Protein AF-A0A6A8VMZ5-F1 (afdb_monomer)

Sequence (49 aa):
MAYSIDFRKKVLSYCERTGSITEASHVFQISRNTIYGWLKLKEKTGELN

Organism: Streptococcus pneumoniae (NCBI:txid1313)

Secondary structure (DSSP, 8-state):
-PPPHHHHHHHHHHHHHHS-HHHHHHHHT--HHHHHHHHHHHHHHSS--

InterPro domains:
  IPR002622 Transposase, Synechocystis PCC 6803 [PF01710] (1-44)
  IPR009057 Homedomain-like superfamily [SSF46689] (2-47)

Solvent-accessible surface area (backbone atoms only — not comparable to full-atom values): 2948 Å² total; per-residue (Å²): 135,85,78,54,56,67,57,54,50,53,50,49,55,48,23,70,74,68,74,33,56,67,58,41,20,65,75,68,74,43,59,55,66,58,54,51,51,50,51,53,39,30,72,74,64,75,45,74,127

Radius of gyration: 9.88 Å; Cα contacts (8 Å, |Δi|>4): 33; chains: 1; bounding box: 25×23×19 Å

Foldseek 3Di:
DDDDQVLLVVLVVVCVVVVDLPVSCVVVVHDSVVNVVQVVVCVVPVGRD

Structure (mmCIF, N/CA/C/O backbone):
data_AF-A0A6A8VMZ5-F1
#
_entry.id   AF-A0A6A8VMZ5-F1
#
loop_
_atom_site.group_PDB
_atom_site.id
_atom_site.type_symbol
_atom_site.label_atom_id
_atom_site.label_alt_id
_atom_site.label_comp_id
_atom_site.label_asym_id
_atom_site.label_entity_id
_atom_site.label_seq_id
_atom_site.pdbx_PDB_ins_code
_atom_site.Cartn_x
_atom_site.Cartn_y
_atom_site.Cartn_z
_atom_site.occupancy
_atom_site.B_iso_or_equiv
_atom_site.auth_seq_id
_atom_site.auth_comp_id
_atom_site.auth_asym_id
_atom_site.auth_atom_id
_atom_site.pdbx_PDB_model_num
ATOM 1 N N . MET A 1 1 ? 14.243 -1.962 2.596 1.00 60.28 1 MET A N 1
ATOM 2 C CA . MET A 1 1 ? 13.845 -1.679 1.199 1.00 60.28 1 MET A CA 1
ATOM 3 C C . MET A 1 1 ? 12.742 -0.641 1.190 1.00 60.28 1 MET A C 1
ATOM 5 O O . MET A 1 1 ? 11.657 -0.921 1.686 1.00 60.28 1 MET A O 1
ATOM 9 N N . ALA A 1 2 ? 13.029 0.557 0.687 1.00 78.19 2 ALA A N 1
ATOM 10 C CA . ALA A 1 2 ? 12.013 1.586 0.505 1.00 78.19 2 ALA A CA 1
ATOM 11 C C . ALA A 1 2 ? 11.408 1.433 -0.895 1.00 78.19 2 ALA A C 1
ATOM 13 O O . ALA A 1 2 ? 12.109 1.555 -1.895 1.00 78.19 2 ALA A O 1
ATOM 14 N N . TYR A 1 3 ? 10.115 1.129 -0.964 1.00 87.75 3 TYR A N 1
ATOM 15 C CA . TYR A 1 3 ? 9.370 1.169 -2.221 1.00 87.75 3 TYR A CA 1
ATOM 16 C C . TYR A 1 3 ? 9.089 2.628 -2.583 1.00 87.75 3 TYR A C 1
ATOM 18 O O . TYR A 1 3 ? 8.735 3.403 -1.686 1.00 87.75 3 TYR A O 1
ATOM 26 N N . SER A 1 4 ? 9.214 2.987 -3.862 1.00 91.31 4 SER A N 1
ATOM 27 C CA . SER A 1 4 ? 8.894 4.337 -4.338 1.00 91.31 4 SER A CA 1
ATOM 28 C C . SER A 1 4 ? 7.417 4.665 -4.114 1.00 91.31 4 SER A C 1
ATOM 30 O O . SER A 1 4 ? 6.560 3.779 -4.154 1.00 91.31 4 SER A O 1
ATOM 32 N N . ILE A 1 5 ? 7.112 5.944 -3.889 1.00 89.75 5 ILE A N 1
ATOM 33 C CA . ILE A 1 5 ? 5.739 6.420 -3.663 1.00 89.75 5 ILE A CA 1
ATOM 34 C C . ILE A 1 5 ? 4.832 6.036 -4.839 1.00 89.75 5 ILE A C 1
ATOM 36 O O . ILE A 1 5 ? 3.724 5.543 -4.624 1.00 89.75 5 ILE A O 1
ATOM 40 N N . ASP A 1 6 ? 5.319 6.168 -6.073 1.00 91.75 6 ASP A N 1
ATOM 41 C CA . ASP A 1 6 ? 4.556 5.812 -7.273 1.00 91.75 6 ASP A CA 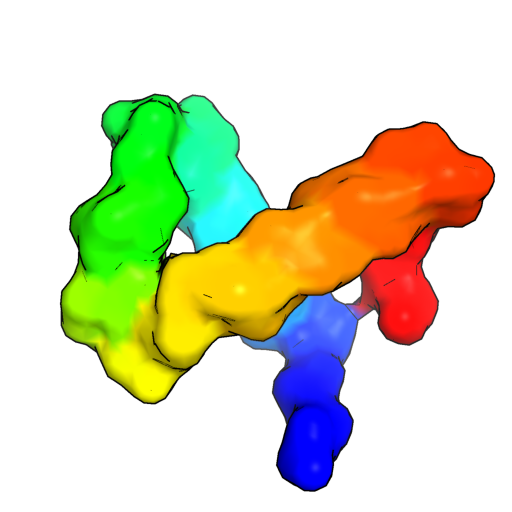1
ATOM 42 C C . ASP A 1 6 ? 4.205 4.325 -7.317 1.00 91.75 6 ASP A C 1
ATOM 44 O O . ASP A 1 6 ? 3.083 3.954 -7.667 1.00 91.75 6 ASP A O 1
ATOM 48 N N . PHE A 1 7 ? 5.129 3.459 -6.890 1.00 93.25 7 PHE A N 1
ATOM 49 C CA . PHE A 1 7 ? 4.863 2.028 -6.802 1.00 93.25 7 PHE A CA 1
ATOM 50 C C . PHE A 1 7 ? 3.787 1.723 -5.757 1.00 93.25 7 PHE A C 1
ATOM 52 O O . PHE A 1 7 ? 2.845 0.984 -6.045 1.00 93.25 7 PHE A O 1
ATOM 59 N N . ARG A 1 8 ? 3.868 2.339 -4.569 1.00 92.62 8 ARG A N 1
ATOM 60 C CA . ARG A 1 8 ? 2.849 2.177 -3.516 1.00 92.62 8 ARG A CA 1
ATOM 61 C C . ARG A 1 8 ? 1.473 2.631 -4.003 1.00 92.62 8 ARG A C 1
ATOM 63 O O . ARG A 1 8 ? 0.498 1.905 -3.828 1.00 92.62 8 ARG A O 1
ATOM 70 N N . LYS A 1 9 ? 1.397 3.790 -4.668 1.00 92.75 9 LYS A N 1
ATOM 71 C CA . LYS A 1 9 ? 0.157 4.316 -5.264 1.00 92.75 9 LYS A CA 1
ATOM 72 C C . LYS A 1 9 ? -0.414 3.366 -6.316 1.00 92.75 9 LYS A C 1
ATOM 74 O O . LYS A 1 9 ? -1.609 3.086 -6.286 1.00 92.75 9 LYS A O 1
ATOM 79 N N . LYS A 1 10 ? 0.429 2.817 -7.198 1.00 94.69 10 LYS A N 1
ATOM 80 C CA . LYS A 1 10 ? 0.012 1.843 -8.220 1.00 94.69 10 LYS A CA 1
ATOM 81 C C . LYS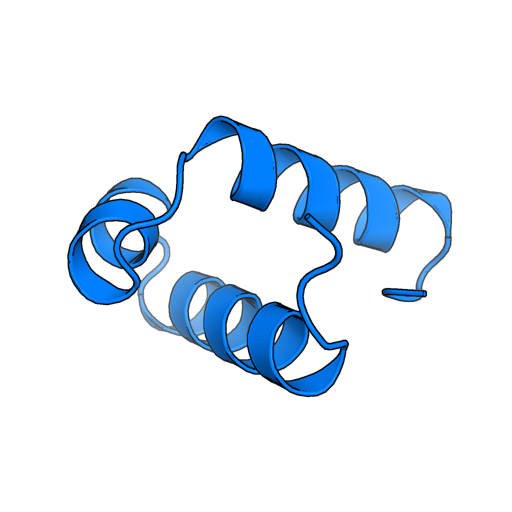 A 1 10 ? -0.583 0.578 -7.600 1.00 94.69 10 LYS A C 1
ATOM 83 O O . LYS A 1 10 ? -1.639 0.127 -8.036 1.00 94.69 10 LYS A O 1
ATOM 88 N N . VAL A 1 11 ? 0.069 0.024 -6.577 1.00 94.25 11 VAL A N 1
ATOM 89 C CA . VAL A 1 11 ? -0.420 -1.161 -5.856 1.00 94.25 11 VAL A CA 1
ATOM 90 C C . VAL A 1 11 ? -1.762 -0.877 -5.190 1.00 94.25 11 VAL A C 1
ATOM 92 O O . VAL A 1 11 ? -2.687 -1.677 -5.309 1.00 94.25 11 VAL A O 1
ATOM 95 N N . LEU A 1 12 ? -1.886 0.252 -4.493 1.00 92.25 12 LEU A N 1
ATOM 96 C CA . LEU A 1 12 ? -3.115 0.587 -3.779 1.00 92.25 12 LEU A CA 1
ATOM 97 C C . LEU A 1 12 ? -4.274 0.880 -4.731 1.00 92.25 12 LEU A C 1
ATOM 99 O O . LEU A 1 12 ? -5.367 0.380 -4.502 1.00 92.25 12 LEU A O 1
ATOM 103 N N . SER A 1 13 ? -4.026 1.574 -5.842 1.00 93.81 13 SER A N 1
ATOM 104 C CA . SER A 1 13 ? -5.029 1.761 -6.896 1.00 93.81 13 SER A CA 1
ATOM 105 C C . SER A 1 13 ? -5.477 0.425 -7.503 1.00 93.81 13 SER A C 1
ATOM 107 O O . SER A 1 13 ? -6.663 0.227 -7.766 1.00 93.81 13 SER A O 1
ATOM 109 N N . TYR A 1 14 ? -4.560 -0.536 -7.670 1.00 95.12 14 TYR A N 1
ATOM 110 C CA . TYR A 1 14 ? -4.931 -1.890 -8.081 1.00 95.12 14 TYR A CA 1
ATOM 111 C C . TYR A 1 14 ? -5.826 -2.571 -7.039 1.00 95.12 14 TYR A C 1
ATOM 113 O O . TYR A 1 14 ? -6.843 -3.146 -7.415 1.00 95.12 14 TYR A O 1
ATOM 121 N N . CYS A 1 15 ? -5.484 -2.467 -5.750 1.00 92.50 15 CYS A N 1
ATOM 122 C CA . CYS A 1 15 ? -6.292 -3.015 -4.658 1.00 92.50 15 CYS A CA 1
ATOM 123 C C . CYS A 1 15 ? -7.695 -2.396 -4.615 1.00 92.50 15 CYS A C 1
ATOM 125 O O . CYS A 1 15 ? -8.661 -3.118 -4.406 1.00 92.50 15 CYS A O 1
ATOM 127 N N . GLU A 1 16 ? -7.820 -1.084 -4.830 1.00 89.94 16 GLU A N 1
ATOM 128 C CA . GLU A 1 16 ? -9.110 -0.380 -4.882 1.00 89.94 16 GLU A CA 1
ATOM 129 C C . GLU A 1 16 ? -9.955 -0.833 -6.081 1.00 89.94 16 GLU A C 1
ATOM 131 O O . GLU A 1 16 ? -11.169 -0.971 -5.964 1.00 89.94 16 GLU A O 1
ATOM 136 N N . ARG A 1 17 ? -9.318 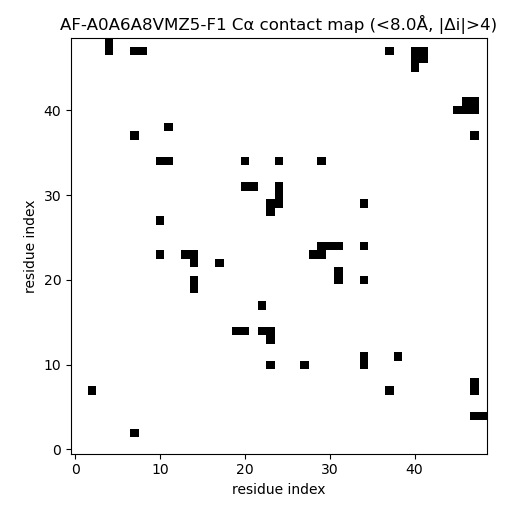-1.124 -7.223 1.00 93.12 17 ARG A N 1
ATOM 137 C CA . ARG A 1 17 ? -10.002 -1.588 -8.438 1.00 93.12 17 ARG A CA 1
ATOM 138 C C . ARG A 1 17 ? -10.463 -3.044 -8.360 1.00 93.12 17 ARG A C 1
ATOM 140 O O . ARG A 1 17 ? -11.521 -3.358 -8.893 1.00 93.12 17 ARG A O 1
ATOM 147 N N . THR A 1 18 ? -9.669 -3.938 -7.768 1.00 92.25 18 THR A N 1
ATOM 148 C CA . THR A 1 18 ? -10.004 -5.374 -7.684 1.00 92.25 18 THR A CA 1
ATOM 149 C C . THR A 1 18 ? -10.692 -5.765 -6.380 1.00 92.25 18 THR A C 1
ATOM 151 O O . THR A 1 18 ? -11.283 -6.836 -6.299 1.00 92.25 18 THR A O 1
ATOM 154 N N . GLY A 1 19 ? -10.588 -4.937 -5.337 1.00 89.31 19 GLY A N 1
ATOM 155 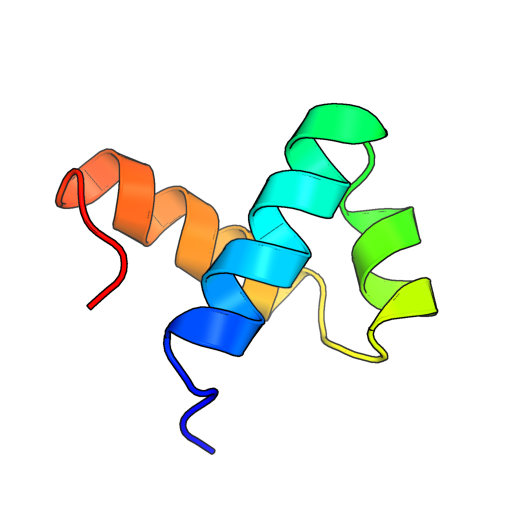C CA . GLY A 1 19 ? -11.032 -5.267 -3.982 1.00 89.31 19 GLY A CA 1
ATOM 156 C C . GLY A 1 19 ? -10.190 -6.351 -3.295 1.00 89.31 19 GLY A C 1
ATOM 157 O O . GLY A 1 19 ? -10.555 -6.809 -2.215 1.00 89.31 19 GLY A O 1
ATOM 158 N N . SER A 1 20 ? -9.070 -6.784 -3.894 1.00 92.25 20 SER A N 1
ATOM 159 C CA . SER A 1 20 ? -8.299 -7.943 -3.430 1.00 92.25 20 SER A CA 1
ATOM 160 C C . SER A 1 20 ? -6.823 -7.623 -3.197 1.00 92.25 20 SER A C 1
ATOM 162 O O . SER A 1 20 ? -6.013 -7.525 -4.121 1.00 92.25 20 SER A O 1
ATOM 164 N N . ILE A 1 21 ? -6.446 -7.545 -1.917 1.00 93.88 21 ILE A N 1
ATOM 165 C CA . ILE A 1 21 ? -5.046 -7.404 -1.476 1.00 93.88 21 ILE A CA 1
ATOM 166 C C . ILE A 1 21 ? -4.242 -8.673 -1.780 1.00 93.88 21 ILE A C 1
ATOM 168 O O . ILE A 1 21 ? -3.055 -8.601 -2.099 1.00 93.88 21 ILE A O 1
ATOM 172 N N . THR A 1 22 ? -4.873 -9.846 -1.685 1.00 94.75 22 THR A N 1
ATOM 173 C CA . THR A 1 22 ? -4.226 -11.124 -2.003 1.00 94.75 22 THR A CA 1
ATOM 174 C C . THR A 1 22 ? -3.807 -11.155 -3.465 1.00 94.75 22 THR A C 1
ATOM 1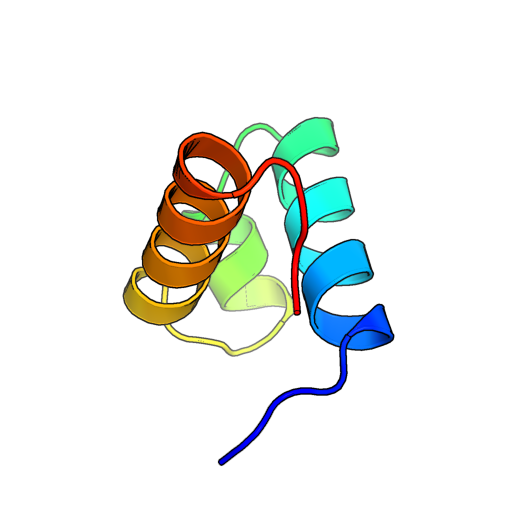76 O O . THR A 1 22 ? -2.659 -11.466 -3.766 1.00 94.75 22 THR A O 1
ATOM 179 N N . GLU A 1 23 ? -4.693 -10.747 -4.370 1.00 95.00 23 GLU A N 1
ATOM 180 C CA . GLU A 1 23 ? -4.373 -10.675 -5.793 1.00 95.00 23 GLU A CA 1
ATOM 181 C C . GLU A 1 23 ? -3.266 -9.653 -6.071 1.00 95.00 23 GLU A C 1
ATOM 183 O O . GLU A 1 23 ? -2.297 -9.971 -6.756 1.00 95.00 23 GLU A O 1
ATOM 188 N N . ALA A 1 24 ? -3.334 -8.463 -5.465 1.00 95.56 24 ALA A N 1
ATOM 189 C CA . ALA A 1 24 ? -2.273 -7.466 -5.585 1.00 95.56 24 ALA A CA 1
ATOM 190 C C . ALA A 1 24 ? -0.914 -7.990 -5.084 1.00 95.56 24 ALA A C 1
ATOM 192 O O . ALA A 1 24 ? 0.118 -7.742 -5.703 1.00 95.56 24 ALA A O 1
ATOM 193 N N . SER A 1 25 ? -0.897 -8.766 -4.000 1.00 95.81 25 SER A N 1
ATOM 194 C CA . SER A 1 25 ? 0.319 -9.409 -3.495 1.00 95.81 25 SER A CA 1
ATOM 195 C C . SER A 1 25 ? 0.931 -10.363 -4.526 1.00 95.81 25 SER A C 1
ATOM 197 O O . SER A 1 25 ? 2.141 -10.311 -4.743 1.00 95.81 25 SER A O 1
ATOM 199 N N . HIS A 1 26 ? 0.111 -11.160 -5.217 1.00 95.75 26 HIS A N 1
ATOM 200 C CA . HIS A 1 26 ? 0.575 -12.050 -6.285 1.00 95.75 26 HIS A CA 1
ATOM 201 C C . HIS A 1 26 ? 1.025 -11.293 -7.543 1.00 95.75 26 HIS A C 1
ATOM 203 O O . HIS A 1 26 ? 2.068 -11.616 -8.108 1.00 95.75 26 HIS A O 1
ATOM 209 N N . VAL A 1 27 ? 0.285 -10.268 -7.971 1.00 95.38 27 VAL A N 1
ATOM 210 C CA . VAL A 1 27 ? 0.594 -9.491 -9.185 1.00 95.38 27 VAL A CA 1
ATOM 211 C C . VAL A 1 27 ? 1.871 -8.672 -9.020 1.00 95.38 27 VAL A C 1
ATOM 213 O O . VAL A 1 27 ? 2.712 -8.643 -9.915 1.00 95.38 27 VAL A O 1
ATOM 216 N N . PHE A 1 28 ? 2.036 -8.016 -7.872 1.00 93.88 28 PHE A N 1
ATOM 217 C CA . PHE A 1 28 ? 3.171 -7.131 -7.610 1.00 93.88 28 PHE A CA 1
ATOM 218 C C . PHE A 1 28 ? 4.323 -7.817 -6.872 1.00 93.88 28 PHE A C 1
ATOM 220 O O . PHE A 1 28 ? 5.335 -7.168 -6.619 1.00 93.88 28 PHE A O 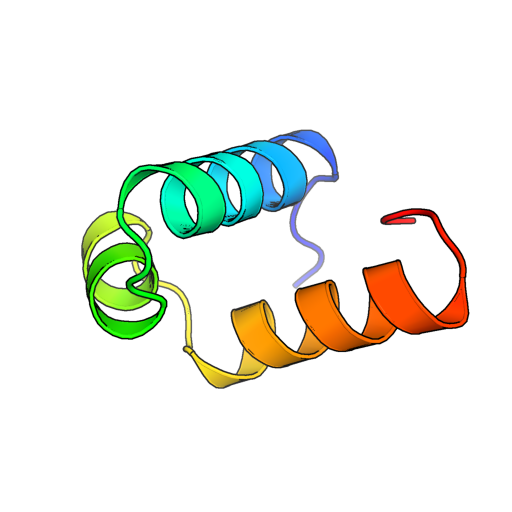1
ATOM 227 N N . GLN A 1 29 ? 4.184 -9.106 -6.536 1.00 94.75 29 GLN A N 1
ATOM 228 C CA . GLN A 1 29 ? 5.195 -9.905 -5.831 1.00 94.75 29 GLN A CA 1
ATOM 229 C C . GLN A 1 29 ? 5.676 -9.231 -4.533 1.00 94.75 29 GLN A C 1
ATOM 231 O O . GLN A 1 29 ? 6.862 -9.197 -4.207 1.00 94.75 29 GLN A O 1
ATOM 236 N N . ILE A 1 30 ? 4.731 -8.669 -3.779 1.00 94.31 30 ILE A N 1
ATOM 237 C CA . ILE A 1 30 ? 4.978 -8.018 -2.487 1.00 94.31 30 ILE A CA 1
ATOM 238 C C . ILE A 1 30 ? 4.167 -8.690 -1.396 1.00 94.31 30 ILE A C 1
ATOM 240 O O . ILE A 1 30 ? 3.097 -9.238 -1.648 1.00 94.31 30 ILE A O 1
ATOM 244 N N . SER A 1 31 ? 4.642 -8.624 -0.155 1.00 94.25 31 SER A N 1
ATOM 245 C CA . SER A 1 31 ? 3.909 -9.230 0.953 1.00 94.25 31 SER A CA 1
ATOM 246 C C . SER A 1 31 ? 2.593 -8.490 1.221 1.00 94.25 31 SER A C 1
ATOM 248 O O . SER A 1 31 ? 2.543 -7.257 1.220 1.00 94.25 31 SER A O 1
ATOM 250 N N . ARG A 1 32 ? 1.531 -9.239 1.539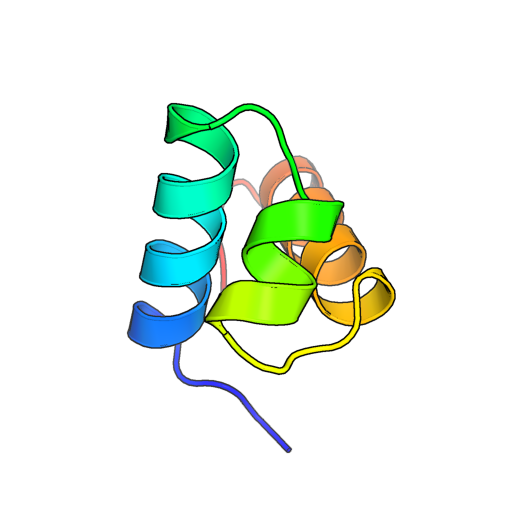 1.00 94.56 32 ARG A N 1
ATOM 251 C CA . ARG A 1 32 ? 0.253 -8.662 1.993 1.00 94.56 32 ARG A CA 1
ATOM 252 C C . ARG A 1 32 ? 0.441 -7.740 3.201 1.00 94.56 32 ARG A C 1
ATOM 254 O O . ARG A 1 32 ? -0.201 -6.701 3.274 1.00 94.56 32 ARG A O 1
ATOM 261 N N . ASN A 1 33 ? 1.362 -8.077 4.110 1.00 94.62 33 ASN A N 1
ATOM 262 C CA . ASN A 1 33 ? 1.669 -7.262 5.288 1.00 94.62 33 ASN A CA 1
ATOM 263 C C . ASN A 1 33 ? 2.182 -5.861 4.911 1.00 94.6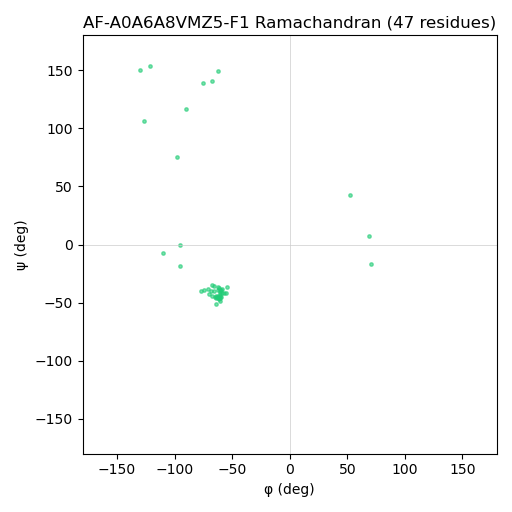2 33 ASN A C 1
ATOM 265 O O . ASN A 1 33 ? 1.794 -4.869 5.519 1.00 94.62 33 ASN A O 1
ATOM 269 N N . THR A 1 34 ? 3.004 -5.766 3.864 1.00 93.44 34 THR A N 1
ATOM 270 C CA . THR A 1 34 ? 3.466 -4.482 3.323 1.00 93.44 34 THR A CA 1
ATOM 271 C C . THR A 1 34 ? 2.295 -3.645 2.803 1.00 93.44 34 THR A C 1
ATOM 273 O O . THR A 1 34 ? 2.210 -2.460 3.117 1.00 93.44 34 THR A O 1
ATOM 276 N N . ILE A 1 35 ? 1.367 -4.264 2.066 1.00 94.00 35 ILE A N 1
ATOM 277 C CA . ILE A 1 35 ? 0.173 -3.587 1.536 1.00 94.00 35 ILE A CA 1
ATOM 278 C C . ILE A 1 35 ? -0.725 -3.096 2.680 1.00 94.00 35 IL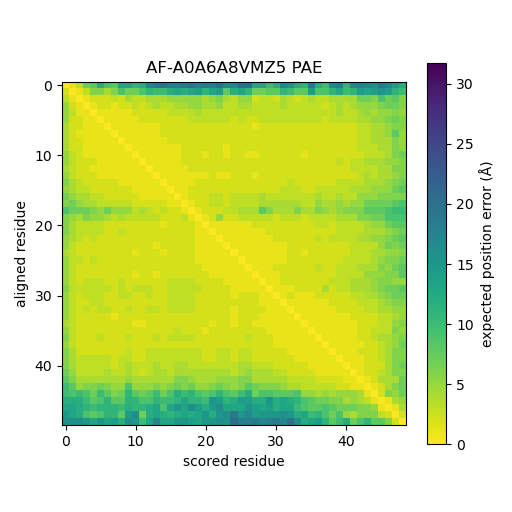E A C 1
ATOM 280 O O . ILE A 1 35 ? -1.134 -1.936 2.682 1.00 94.00 35 ILE A O 1
ATOM 284 N N . TYR A 1 36 ? -0.974 -3.936 3.691 1.00 93.38 36 TYR A N 1
ATOM 285 C CA . TYR A 1 36 ? -1.708 -3.535 4.896 1.00 93.38 36 TYR A CA 1
ATOM 286 C C . TYR A 1 36 ? -1.021 -2.384 5.637 1.00 93.38 36 TYR A C 1
ATOM 288 O O . TYR A 1 36 ? -1.693 -1.466 6.102 1.00 93.38 36 TYR A O 1
ATOM 296 N N . GLY A 1 37 ? 0.312 -2.388 5.706 1.00 92.44 37 GLY A N 1
ATOM 297 C CA . GLY A 1 37 ? 1.087 -1.285 6.269 1.00 92.44 37 GLY A CA 1
ATOM 298 C C . GLY A 1 37 ? 0.843 0.038 5.539 1.00 92.44 37 GLY A C 1
ATOM 299 O O . GLY A 1 37 ? 0.671 1.067 6.188 1.00 92.44 37 GLY A O 1
ATOM 300 N N . TRP A 1 38 ? 0.764 0.020 4.206 1.00 92.44 38 TRP A N 1
ATOM 301 C CA . TRP A 1 38 ? 0.469 1.217 3.413 1.00 92.44 38 TRP A CA 1
ATOM 302 C C . TRP A 1 38 ? -0.976 1.686 3.544 1.00 92.44 38 TRP A C 1
ATOM 304 O O . TRP A 1 38 ? -1.203 2.889 3.619 1.00 92.44 38 TRP A O 1
ATOM 314 N N . LEU A 1 39 ? -1.940 0.766 3.615 1.00 89.25 39 LEU A N 1
ATOM 315 C CA . LEU A 1 39 ? -3.341 1.108 3.878 1.00 89.25 39 LEU A CA 1
ATOM 316 C C . LEU A 1 39 ? -3.491 1.792 5.237 1.00 89.25 39 LEU A C 1
ATOM 318 O O . LEU A 1 39 ? -4.050 2.880 5.321 1.00 89.25 39 LEU A O 1
ATOM 322 N N . LYS A 1 40 ? -2.895 1.209 6.281 1.00 90.50 40 LYS A N 1
ATOM 323 C CA . LYS A 1 40 ? -2.908 1.783 7.630 1.00 90.50 40 LYS A CA 1
ATOM 324 C C . LYS A 1 40 ? -2.203 3.138 7.692 1.00 90.50 40 LYS A C 1
ATOM 326 O O . LYS A 1 40 ? -2.626 4.017 8.436 1.00 90.50 40 LYS A O 1
ATOM 331 N N . LEU A 1 41 ? -1.124 3.312 6.926 1.00 88.88 41 LEU A N 1
ATOM 332 C CA . LEU A 1 41 ? -0.452 4.603 6.799 1.00 88.88 41 LEU A CA 1
ATOM 333 C C . LEU A 1 41 ? -1.386 5.625 6.138 1.00 88.88 41 LEU A C 1
ATOM 335 O O . LEU A 1 41 ? -1.634 6.663 6.735 1.00 88.88 41 LEU A O 1
ATOM 339 N N . LYS A 1 42 ? -1.988 5.291 4.989 1.00 86.19 42 LYS A N 1
ATOM 340 C CA . LYS A 1 42 ? -2.960 6.145 4.285 1.00 86.19 42 LYS A CA 1
ATOM 341 C C . LYS A 1 42 ? -4.132 6.551 5.188 1.00 86.19 42 LYS A C 1
ATOM 343 O O . LYS A 1 42 ? -4.510 7.715 5.178 1.00 86.19 42 LYS A O 1
ATOM 348 N N . GLU A 1 43 ? -4.670 5.637 5.993 1.00 86.38 43 GLU A N 1
ATOM 349 C CA . GLU A 1 43 ? -5.731 5.948 6.964 1.00 86.38 43 GLU A CA 1
ATOM 350 C C . GLU A 1 43 ? -5.257 6.884 8.084 1.00 86.38 43 GLU A C 1
ATOM 352 O O . GLU A 1 43 ? -5.990 7.782 8.491 1.00 86.38 43 GLU A O 1
ATOM 357 N N . LYS A 1 44 ? -4.032 6.692 8.588 1.00 85.69 44 LYS A N 1
ATOM 358 C CA . LYS A 1 44 ? -3.499 7.465 9.717 1.00 85.69 44 LYS A CA 1
ATOM 359 C C . LYS A 1 44 ? -3.047 8.871 9.323 1.00 85.69 44 LYS A C 1
ATOM 361 O O . LYS A 1 44 ? -3.218 9.798 10.108 1.00 85.69 44 LYS A O 1
ATOM 366 N N . THR A 1 45 ? -2.407 9.018 8.167 1.00 80.12 45 THR A N 1
ATOM 367 C CA . THR A 1 45 ? -1.768 10.273 7.741 1.00 80.12 45 THR A CA 1
ATOM 368 C C . THR A 1 45 ? -2.487 10.953 6.583 1.00 80.12 45 THR A C 1
ATOM 370 O O . THR A 1 45 ? -2.092 12.049 6.209 1.00 80.12 45 THR A O 1
ATOM 373 N N . GLY A 1 46 ? -3.492 10.321 5.967 1.00 75.19 46 GLY A N 1
ATOM 374 C CA . GLY A 1 46 ? -4.116 10.790 4.721 1.00 75.19 46 GLY A CA 1
ATOM 375 C C . GLY A 1 46 ? -3.216 10.646 3.484 1.00 75.19 46 GLY A C 1
ATOM 376 O O . GLY A 1 46 ? -3.701 10.646 2.355 1.00 75.19 46 GLY A O 1
ATOM 377 N N . GLU A 1 47 ? -1.909 10.463 3.688 1.00 71.56 47 GLU A N 1
ATOM 378 C CA . GLU A 1 47 ? -0.881 10.446 2.651 1.00 71.56 47 GLU A CA 1
ATOM 379 C C . GLU A 1 47 ? 0.039 9.225 2.753 1.00 71.56 47 GLU A C 1
ATOM 381 O O . GLU A 1 47 ? 0.318 8.710 3.835 1.00 71.56 47 GLU A O 1
ATOM 386 N N . LEU A 1 48 ? 0.557 8.791 1.602 1.00 68.94 48 LEU A N 1
ATOM 387 C CA . LEU A 1 48 ? 1.558 7.730 1.465 1.00 68.94 48 LEU A CA 1
ATOM 388 C C . LEU A 1 48 ? 2.950 8.361 1.322 1.00 68.94 48 LEU A C 1
ATOM 390 O O . LEU A 1 48 ? 3.468 8.422 0.207 1.00 68.94 48 LEU A O 1
ATOM 394 N N . ASN A 1 49 ? 3.519 8.859 2.423 1.00 58.81 49 ASN A N 1
ATOM 395 C CA . ASN A 1 49 ? 4.917 9.322 2.458 1.00 58.81 49 ASN A CA 1
ATOM 396 C C . ASN A 1 49 ? 5.909 8.143 2.531 1.00 58.81 49 ASN A C 1
ATOM 398 O O . ASN A 1 49 ? 5.626 7.121 3.203 1.00 58.81 49 ASN A O 1
#

pLDDT: mean 89.32, std 8.6, range [58.81, 95.81]

Mean predicted aligned error: 3.81 Å

Nearest PDB structures (foldseek):
  6pax-assembly1_A  TM=8.402E-01  e=1.995E-01  Homo sapiens
  1mdm-assembly1_A  TM=8.575E-01  e=3.021E-01  Homo sapiens
  1pdn-assembly1_C  TM=8.263E-01  e=9.786E-01  Drosophila melanogaster
  8b4h-assembly1_A  TM=8.325E-01  e=1.383E+00  Geobacillus stearothermophilus
  5z4z-assembly1_A  TM=6.107E-01  e=2.244E+00  unclassified